Protein AF-A0A7X3ZJ27-F1 (afdb_monomer)

Structure (mmCIF, N/CA/C/O backbone):
data_AF-A0A7X3ZJ27-F1
#
_entry.id   AF-A0A7X3ZJ27-F1
#
loop_
_atom_site.group_PDB
_atom_site.id
_atom_site.type_symbol
_atom_site.label_atom_id
_atom_site.label_alt_id
_atom_site.label_comp_id
_atom_site.label_asym_id
_atom_site.label_entity_id
_atom_site.label_seq_id
_atom_site.pdbx_PDB_ins_code
_atom_site.Cartn_x
_atom_site.Cartn_y
_atom_site.Cartn_z
_atom_site.occupancy
_atom_site.B_iso_or_equiv
_atom_site.auth_seq_id
_atom_site.auth_comp_id
_atom_site.auth_asym_id
_atom_site.auth_atom_id
_atom_site.pdbx_PDB_model_num
ATOM 1 N N . MET A 1 1 ? -30.784 -12.842 63.976 1.00 39.66 1 MET A N 1
ATOM 2 C CA . MET A 1 1 ? -30.602 -14.140 63.296 1.00 39.66 1 MET A CA 1
ATOM 3 C C . MET A 1 1 ? -31.878 -14.453 62.525 1.00 39.66 1 MET A C 1
ATOM 5 O O . MET A 1 1 ? -32.914 -14.580 63.155 1.00 39.66 1 MET A O 1
ATOM 9 N N . ARG A 1 2 ? -31.765 -14.530 61.189 1.00 42.44 2 ARG A N 1
ATOM 10 C CA . ARG A 1 2 ? -32.707 -15.125 60.214 1.00 42.44 2 ARG A CA 1
ATOM 11 C C . ARG A 1 2 ? -34.099 -14.481 60.032 1.00 42.44 2 ARG A C 1
ATOM 13 O O . ARG A 1 2 ? -35.093 -14.985 60.534 1.00 42.44 2 ARG A O 1
ATOM 20 N N . LEU A 1 3 ? -34.156 -13.463 59.167 1.00 43.19 3 LEU A N 1
ATOM 21 C CA . LEU A 1 3 ? -35.280 -13.237 58.245 1.00 43.19 3 LEU A CA 1
ATOM 22 C C . LEU A 1 3 ? -34.748 -13.389 56.814 1.00 43.19 3 LEU A C 1
ATOM 24 O O . LEU A 1 3 ? -33.870 -12.625 56.437 1.00 43.19 3 LEU A O 1
ATOM 28 N N . LEU A 1 4 ? -35.270 -14.349 56.051 1.00 45.69 4 LEU A N 1
ATOM 29 C CA . LEU A 1 4 ? -35.207 -14.4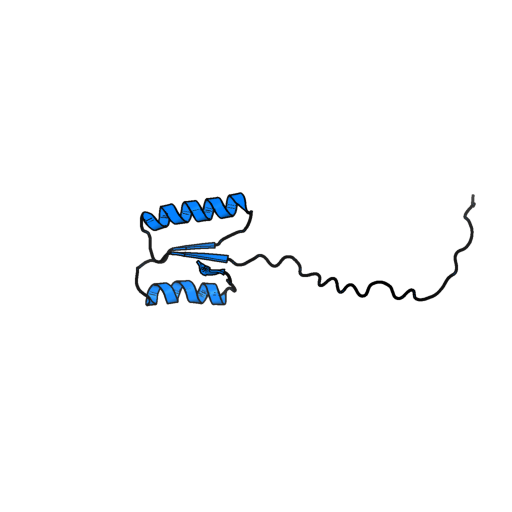56 54.581 1.00 45.69 4 LEU A CA 1
ATOM 30 C C . LEU A 1 4 ? -36.385 -15.386 54.207 1.00 45.69 4 LEU A C 1
ATOM 32 O O . LEU A 1 4 ? -36.333 -16.575 54.509 1.00 45.69 4 LEU A O 1
ATOM 36 N N . LEU A 1 5 ? -37.583 -14.850 53.929 1.00 43.66 5 LEU A N 1
ATOM 37 C CA . LEU A 1 5 ? -38.082 -14.477 52.586 1.00 43.66 5 LEU A CA 1
ATOM 38 C C . LEU A 1 5 ? -37.910 -15.646 51.600 1.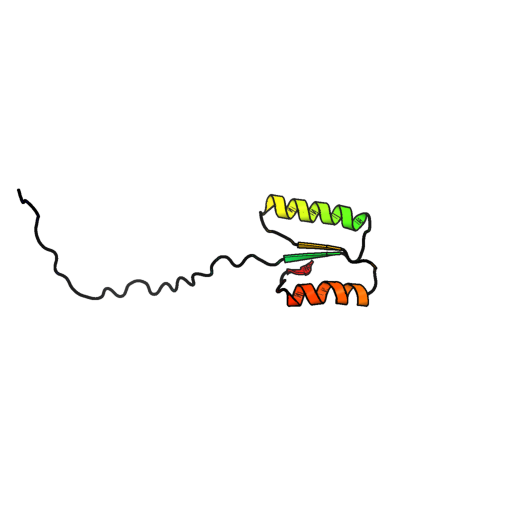00 43.66 5 LEU A C 1
ATOM 40 O O . LEU A 1 5 ? -36.809 -15.907 51.137 1.00 43.66 5 LEU A O 1
ATOM 44 N N . ILE A 1 6 ? -38.887 -16.555 51.525 1.00 48.31 6 ILE A N 1
ATOM 45 C CA . ILE A 1 6 ? -40.079 -16.531 50.646 1.00 48.31 6 ILE A CA 1
ATOM 46 C C . ILE A 1 6 ? -39.727 -16.680 49.150 1.00 48.31 6 ILE A C 1
ATOM 48 O O . ILE A 1 6 ? -39.290 -15.737 48.509 1.00 48.31 6 ILE A O 1
ATOM 52 N N . TRP A 1 7 ? -39.989 -17.899 48.656 1.00 41.94 7 TRP A N 1
ATOM 53 C CA . TRP A 1 7 ? -40.615 -18.290 47.380 1.00 41.94 7 TRP A CA 1
ATOM 54 C C . TRP A 1 7 ? -40.230 -17.602 46.058 1.00 41.94 7 TRP A C 1
ATOM 56 O O . TRP A 1 7 ? -40.612 -16.466 45.813 1.00 41.94 7 TRP A O 1
ATOM 66 N N . ALA A 1 8 ? -39.726 -18.406 45.112 1.00 45.47 8 ALA A N 1
ATOM 67 C CA . ALA A 1 8 ? -40.216 -18.417 43.728 1.00 45.47 8 ALA A CA 1
ATOM 68 C C . ALA A 1 8 ? -39.847 -19.746 43.041 1.00 45.47 8 ALA A C 1
ATOM 70 O O . ALA A 1 8 ? -38.697 -19.988 42.682 1.00 45.47 8 ALA A O 1
ATOM 71 N N . ALA A 1 9 ? -40.847 -20.610 42.876 1.00 48.56 9 ALA A N 1
ATOM 72 C CA . ALA A 1 9 ? -40.838 -21.721 41.937 1.00 48.56 9 ALA A CA 1
ATOM 73 C C . ALA A 1 9 ? -41.586 -21.284 40.667 1.00 48.56 9 ALA A C 1
ATOM 75 O O . ALA A 1 9 ? -42.707 -20.800 40.785 1.00 48.56 9 ALA A O 1
ATOM 76 N N . ALA A 1 10 ? -40.966 -21.455 39.496 1.00 47.00 10 ALA A N 1
ATOM 77 C CA . ALA A 1 10 ? -41.564 -21.582 38.153 1.00 47.00 10 ALA A CA 1
ATOM 78 C C . ALA A 1 10 ? -40.380 -21.620 37.165 1.00 47.00 10 ALA A C 1
ATOM 80 O O . ALA A 1 10 ? -39.679 -20.631 37.000 1.00 47.00 10 ALA A O 1
ATOM 81 N N . LEU A 1 11 ? -39.904 -22.774 36.699 1.00 45.06 11 LEU A N 1
ATOM 82 C CA . LEU A 1 11 ? -40.512 -23.667 35.711 1.00 45.06 11 LEU A CA 1
ATOM 83 C C . LEU A 1 11 ? -40.805 -22.978 34.356 1.00 45.06 11 LEU A C 1
ATOM 85 O O . LEU A 1 11 ? -41.815 -22.309 34.193 1.00 45.06 11 LEU A O 1
ATOM 89 N N . VAL A 1 12 ? -39.929 -23.297 33.394 1.00 45.81 12 VAL A N 1
ATOM 90 C CA . VAL A 1 12 ? -40.215 -23.612 31.981 1.00 45.81 12 VAL A CA 1
ATOM 91 C C . VAL A 1 12 ? -40.474 -22.469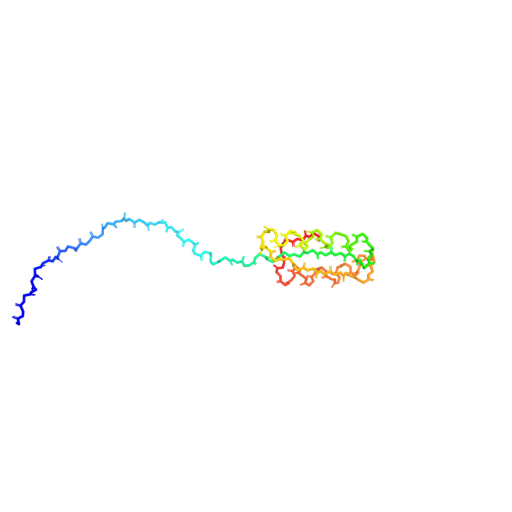 30.979 1.00 45.81 12 VAL A C 1
ATOM 93 O O . VAL A 1 12 ? -41.542 -21.881 30.895 1.00 45.81 12 VAL A O 1
ATOM 96 N N . ILE A 1 13 ? -39.447 -22.300 30.131 1.00 53.38 13 ILE A N 1
ATOM 97 C CA . ILE A 1 13 ? -39.478 -22.147 28.664 1.00 53.38 13 ILE A CA 1
ATOM 98 C C . ILE A 1 13 ? -40.389 -21.027 28.138 1.00 53.38 13 ILE A C 1
ATOM 100 O O . ILE A 1 13 ? -41.409 -21.264 27.497 1.00 53.38 13 ILE A O 1
ATOM 104 N N . ALA A 1 14 ? -39.930 -19.788 28.303 1.00 47.66 14 ALA A N 1
ATOM 105 C CA . ALA A 1 14 ? -40.211 -18.746 27.327 1.00 47.66 14 ALA A CA 1
ATOM 106 C C . ALA A 1 14 ? -39.169 -18.876 26.205 1.00 47.66 14 ALA A C 1
ATOM 108 O O . ALA A 1 14 ? -37.995 -18.557 26.396 1.00 47.66 14 ALA A O 1
ATOM 109 N N . GLY A 1 15 ? -39.593 -19.394 25.049 1.00 46.00 15 GLY A N 1
ATOM 110 C CA . GLY A 1 15 ? -38.854 -19.278 23.796 1.00 46.00 15 GLY A CA 1
ATOM 111 C C . GLY A 1 15 ? -38.740 -17.807 23.407 1.00 46.00 15 GLY A C 1
ATOM 112 O O . GLY A 1 15 ? -39.576 -17.287 22.677 1.00 46.00 15 GLY A O 1
ATOM 113 N N . CYS A 1 16 ? -37.710 -17.146 23.922 1.00 43.69 16 CYS A N 1
ATOM 114 C CA . CYS A 1 16 ? -37.283 -15.816 23.529 1.00 43.69 16 CYS A CA 1
ATOM 115 C C . CYS A 1 16 ? -35.849 -15.914 23.019 1.00 43.69 16 CYS A C 1
ATOM 117 O O . CYS A 1 16 ? -34.990 -16.488 23.682 1.00 43.69 16 CYS A O 1
ATOM 119 N N . GLY A 1 17 ? -35.589 -15.291 21.874 1.00 43.97 17 GLY A N 1
ATOM 120 C CA . GLY A 1 17 ? -34.239 -14.848 21.549 1.00 43.97 17 GLY A CA 1
ATOM 121 C C . GLY A 1 17 ? -33.354 -15.891 20.887 1.00 43.97 17 GLY A C 1
ATOM 122 O O . GLY A 1 17 ? -32.246 -16.141 21.336 1.00 43.97 17 GLY A O 1
ATOM 123 N N . GLY A 1 18 ? -33.791 -16.415 19.745 1.00 39.84 18 GLY A N 1
ATOM 124 C CA . GLY A 1 18 ? -32.858 -16.833 18.701 1.00 39.84 18 GLY A CA 1
ATOM 125 C C . GLY A 1 18 ? -32.374 -15.634 17.879 1.00 39.84 18 GLY A C 1
ATOM 126 O O . GLY A 1 18 ? -32.396 -15.702 16.655 1.00 39.84 18 GLY A O 1
ATOM 127 N N . SER A 1 19 ? -31.997 -14.520 18.521 1.00 44.56 19 SER A N 1
ATOM 128 C CA . SER A 1 19 ? -31.089 -13.572 17.878 1.00 44.56 19 SER A CA 1
ATOM 129 C C . SER A 1 19 ? -29.755 -14.292 17.841 1.00 44.56 19 SER A C 1
ATOM 131 O O . SER A 1 19 ? -29.075 -14.395 18.858 1.00 44.56 19 SER A O 1
ATOM 133 N N . GLY A 1 20 ? -29.442 -14.885 16.691 1.00 40.69 20 GLY A N 1
ATOM 134 C CA . GLY A 1 20 ? -28.093 -15.323 16.383 1.00 40.69 20 GLY A CA 1
ATOM 135 C C . GLY A 1 20 ? -27.206 -14.091 16.397 1.00 40.69 20 GLY A C 1
ATOM 136 O O . GLY A 1 20 ? -27.003 -13.453 15.371 1.00 40.69 20 GLY A O 1
ATOM 137 N N . GLU A 1 21 ? -26.735 -13.733 17.583 1.00 43.56 21 GLU A N 1
ATOM 138 C CA . GLU A 1 21 ? -25.599 -12.861 17.779 1.00 43.56 21 GLU A CA 1
ATOM 139 C C . GLU A 1 21 ? -24.407 -13.681 17.289 1.00 43.56 21 GLU A C 1
ATOM 141 O O . GLU A 1 21 ? -23.765 -14.427 18.027 1.00 43.56 21 GLU A O 1
ATOM 146 N N . SER A 1 22 ? -24.200 -13.653 15.971 1.00 46.47 22 SER A N 1
ATOM 147 C CA . SER A 1 22 ? -22.920 -13.982 15.373 1.00 46.47 22 SER A CA 1
ATOM 148 C C . SER A 1 22 ? -21.941 -12.976 15.958 1.00 46.47 22 SER A C 1
ATOM 150 O O . SER A 1 22 ? -21.815 -11.857 15.461 1.00 46.47 22 SER A O 1
ATOM 152 N N . GLY A 1 23 ? -21.338 -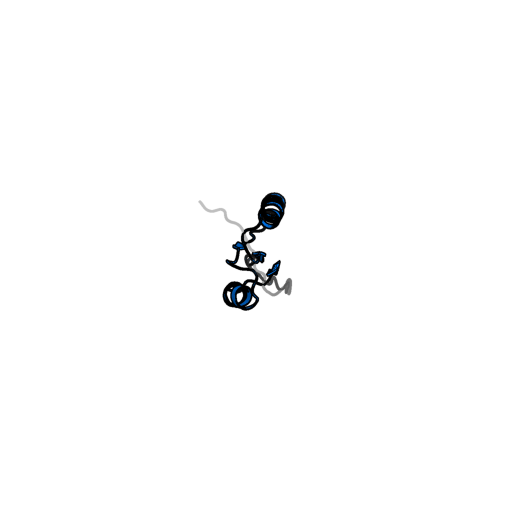13.357 17.083 1.00 46.06 23 GLY A N 1
ATOM 153 C CA . GLY A 1 23 ? -20.173 -12.713 17.657 1.00 46.06 23 GLY A CA 1
ATOM 154 C C . GLY A 1 23 ? -19.015 -12.865 16.685 1.00 46.06 23 GLY A C 1
ATOM 155 O O . GLY A 1 23 ? -18.120 -13.677 16.899 1.00 46.06 23 GLY A O 1
ATOM 156 N N . ASP A 1 24 ? -19.064 -12.109 15.592 1.00 54.53 24 ASP A N 1
ATOM 157 C CA . ASP A 1 24 ? -17.867 -11.743 14.867 1.00 54.53 24 ASP A CA 1
ATOM 158 C C . ASP A 1 24 ? -17.143 -10.744 15.767 1.00 54.53 24 ASP A C 1
ATOM 160 O O . ASP A 1 24 ? -17.455 -9.551 15.808 1.00 54.53 24 ASP A O 1
ATOM 164 N N . GLU A 1 25 ? -16.179 -11.259 16.530 1.00 59.50 25 GLU A N 1
ATOM 165 C CA . GLU A 1 25 ? -15.055 -10.454 16.998 1.00 59.50 25 GLU A CA 1
ATOM 166 C C . GLU A 1 25 ? -14.605 -9.567 15.826 1.00 59.50 25 GLU A C 1
ATOM 168 O O . GLU A 1 25 ? -14.457 -10.087 14.713 1.00 59.50 25 GLU A O 1
ATOM 173 N N . PRO A 1 26 ? -14.419 -8.248 16.011 1.00 60.41 26 PRO A N 1
ATOM 174 C CA . PRO A 1 26 ? -14.096 -7.355 14.910 1.00 60.41 26 PRO A CA 1
ATOM 175 C C . PRO A 1 26 ? -12.778 -7.796 14.272 1.00 60.41 26 PRO A C 1
ATOM 177 O O . PRO A 1 26 ? -11.693 -7.480 14.758 1.00 60.41 26 PRO A O 1
ATOM 180 N N . THR A 1 27 ? -12.863 -8.547 13.171 1.00 66.12 27 THR A N 1
ATOM 181 C CA . THR A 1 27 ? -11.686 -8.988 12.433 1.00 66.12 27 THR A CA 1
ATOM 182 C C . THR A 1 27 ? -10.996 -7.741 11.913 1.00 66.12 27 THR A C 1
ATOM 184 O O . THR A 1 27 ? -11.580 -6.992 11.121 1.00 66.12 27 THR A O 1
ATOM 187 N N . GLU A 1 28 ? -9.773 -7.498 12.378 1.00 77.12 28 GLU A N 1
ATOM 188 C CA . GLU A 1 28 ? -8.962 -6.376 11.925 1.00 77.12 28 GLU A CA 1
ATOM 189 C C . GLU A 1 28 ? -8.906 -6.387 10.391 1.00 77.12 28 GLU A C 1
ATOM 191 O O . GLU A 1 28 ? -8.464 -7.356 9.763 1.00 77.12 28 GLU A O 1
ATOM 196 N N . LYS A 1 29 ? -9.420 -5.322 9.768 1.00 85.25 29 LYS A N 1
ATOM 197 C CA . LYS A 1 29 ? -9.483 -5.220 8.309 1.00 85.25 29 LYS A CA 1
ATOM 198 C C . LYS A 1 29 ? -8.060 -5.111 7.764 1.00 85.25 29 LYS A C 1
ATOM 200 O O . LYS A 1 29 ? -7.442 -4.056 7.848 1.00 85.25 29 LYS A O 1
ATOM 205 N N . LYS A 1 30 ? -7.550 -6.190 7.166 1.00 94.44 30 LYS A N 1
ATOM 206 C CA . LYS A 1 30 ? -6.234 -6.203 6.512 1.00 94.44 30 LYS A CA 1
ATOM 207 C C . LYS A 1 30 ? -6.291 -5.474 5.167 1.00 94.44 30 LYS A C 1
ATOM 209 O O . LYS A 1 30 ? -6.579 -6.076 4.127 1.00 94.44 30 LYS A O 1
ATOM 214 N N . ILE A 1 31 ? -6.026 -4.171 5.208 1.00 97.00 31 ILE A N 1
ATOM 215 C CA . ILE A 1 31 ? -5.961 -3.277 4.045 1.00 97.00 31 ILE A CA 1
ATOM 216 C C . ILE A 1 31 ? -4.506 -2.873 3.810 1.00 97.00 31 ILE A C 1
ATOM 218 O O . ILE A 1 31 ? -3.759 -2.608 4.755 1.00 97.00 31 ILE A O 1
ATOM 222 N N . VAL A 1 32 ? -4.099 -2.845 2.545 1.00 98.12 32 VAL A N 1
ATOM 223 C CA . VAL A 1 32 ? -2.779 -2.401 2.109 1.00 98.12 32 VAL A CA 1
ATOM 224 C C . VAL A 1 32 ? -2.912 -1.376 0.991 1.00 98.12 32 VAL A C 1
ATOM 226 O O . VAL A 1 32 ? -3.748 -1.512 0.103 1.00 98.12 32 VAL A O 1
ATOM 229 N N . TRP A 1 33 ? -2.065 -0.359 1.056 1.00 98.38 33 TRP A N 1
ATOM 230 C CA . TRP A 1 33 ? -1.737 0.507 -0.062 1.00 98.38 33 TRP A CA 1
ATOM 231 C C . TRP A 1 33 ? -0.347 0.127 -0.575 1.00 98.38 33 TRP A C 1
ATOM 233 O O . TRP A 1 33 ? 0.626 0.135 0.194 1.00 98.38 33 TRP A O 1
ATOM 243 N N . TYR A 1 34 ? -0.267 -0.239 -1.849 1.00 98.19 34 TYR A N 1
ATOM 244 C CA . TYR A 1 34 ? 0.960 -0.6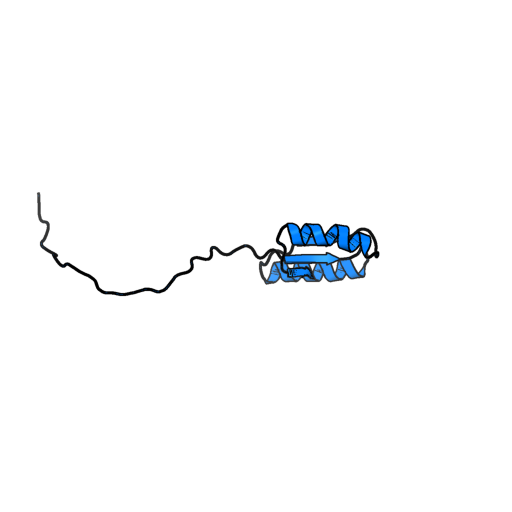04 -2.537 1.00 98.19 34 TYR A CA 1
ATOM 245 C C . TYR A 1 34 ? 1.287 0.424 -3.621 1.00 98.19 34 TYR A C 1
ATOM 247 O O . TYR A 1 34 ? 0.460 0.750 -4.464 1.00 98.19 34 TYR A O 1
ATOM 255 N N . ALA A 1 35 ? 2.527 0.906 -3.630 1.00 97.88 35 ALA A N 1
ATOM 256 C CA . ALA A 1 35 ? 3.046 1.745 -4.703 1.00 97.88 35 ALA A CA 1
ATOM 257 C C . ALA A 1 35 ? 4.203 1.047 -5.418 1.00 97.88 35 ALA A C 1
ATOM 259 O O . ALA A 1 35 ? 5.020 0.395 -4.778 1.00 97.88 35 ALA A O 1
ATOM 260 N N . LEU A 1 36 ? 4.312 1.229 -6.735 1.00 95.69 36 LEU A N 1
ATOM 261 C CA . LEU A 1 36 ? 5.294 0.528 -7.573 1.00 95.69 36 LEU A CA 1
ATOM 262 C C . LEU A 1 36 ? 6.751 0.821 -7.181 1.00 95.69 36 LEU A C 1
ATOM 264 O O . LEU A 1 36 ? 7.571 -0.086 -7.107 1.00 95.69 36 LEU A O 1
ATOM 268 N N . MET A 1 37 ? 7.088 2.088 -6.930 1.00 96.56 37 MET A N 1
ATOM 269 C CA . MET A 1 37 ? 8.440 2.506 -6.554 1.00 96.56 37 MET A CA 1
ATOM 270 C C . MET A 1 37 ? 8.448 3.866 -5.856 1.00 96.56 37 MET A C 1
ATOM 272 O O . MET A 1 37 ? 7.455 4.594 -5.876 1.00 96.56 37 MET A O 1
ATOM 276 N N . VAL A 1 38 ? 9.589 4.233 -5.271 1.00 96.19 38 VAL A N 1
ATOM 277 C CA . VAL A 1 38 ? 9.793 5.568 -4.695 1.00 96.19 38 VAL A CA 1
ATOM 278 C C . VAL A 1 38 ? 9.723 6.625 -5.799 1.00 96.19 38 VAL A C 1
ATOM 280 O O . VAL A 1 38 ? 10.473 6.574 -6.772 1.00 96.19 38 VAL A O 1
ATOM 283 N N . HIS A 1 39 ? 8.814 7.586 -5.641 1.00 96.56 39 HIS A N 1
ATOM 284 C CA . HIS A 1 39 ? 8.605 8.695 -6.570 1.00 96.56 39 HIS A CA 1
ATOM 285 C C . HIS A 1 39 ? 7.922 9.869 -5.836 1.00 96.56 39 HIS A C 1
ATOM 287 O O . HIS A 1 39 ? 7.079 9.608 -4.978 1.00 96.56 39 HIS A O 1
ATOM 293 N N . PRO A 1 40 ? 8.178 11.149 -6.181 1.00 97.69 40 PRO A N 1
ATOM 294 C CA . PRO A 1 40 ? 7.570 12.290 -5.480 1.00 97.69 40 PRO A CA 1
ATOM 295 C C . PRO A 1 40 ? 6.034 12.254 -5.413 1.00 97.69 40 PRO A C 1
ATOM 297 O O . PRO A 1 40 ? 5.440 12.552 -4.385 1.00 97.69 40 PRO A O 1
ATOM 300 N N . TYR A 1 41 ? 5.370 11.810 -6.485 1.00 96.00 41 TYR A N 1
ATOM 301 C CA . TYR A 1 41 ? 3.913 11.599 -6.471 1.00 96.00 41 TYR A CA 1
ATOM 302 C C . TYR A 1 41 ? 3.472 10.568 -5.418 1.00 96.00 41 TYR A C 1
ATOM 304 O O . TYR A 1 41 ? 2.468 10.768 -4.740 1.00 96.00 41 TYR A O 1
ATOM 312 N N . VAL A 1 42 ? 4.233 9.482 -5.258 1.00 97.12 42 VAL A N 1
ATOM 313 C CA . VAL A 1 42 ? 3.941 8.419 -4.285 1.00 97.12 42 VAL A CA 1
ATOM 314 C C . VAL A 1 42 ? 4.048 8.957 -2.859 1.00 97.12 42 VAL A C 1
ATOM 316 O O . VAL A 1 42 ? 3.214 8.613 -2.026 1.00 97.12 42 VAL A O 1
ATOM 319 N N . GLU A 1 43 ? 4.997 9.855 -2.586 1.00 97.19 43 GLU A N 1
ATOM 320 C CA . GLU A 1 43 ? 5.107 10.522 -1.282 1.00 97.19 43 GLU A CA 1
ATOM 321 C C . GLU A 1 43 ? 3.867 11.368 -0.962 1.00 97.19 43 GLU A C 1
ATOM 323 O O . GLU A 1 43 ? 3.351 11.309 0.156 1.00 97.19 43 GLU A O 1
ATOM 328 N N . GLU A 1 44 ? 3.344 12.119 -1.935 1.00 98.19 44 GLU A N 1
ATOM 329 C CA . GLU A 1 44 ? 2.120 12.908 -1.742 1.00 98.19 44 GLU A CA 1
ATOM 330 C C . GLU A 1 44 ? 0.888 12.020 -1.522 1.00 98.19 44 GLU A C 1
ATOM 332 O O . GLU A 1 44 ? 0.104 12.264 -0.602 1.00 98.19 44 GLU A O 1
ATOM 337 N N . VAL A 1 45 ? 0.739 10.938 -2.294 1.00 98.00 45 VAL A N 1
ATOM 338 C CA . VAL A 1 45 ? -0.349 9.966 -2.083 1.00 98.00 45 VAL A CA 1
ATOM 339 C C . VAL A 1 45 ? -0.231 9.312 -0.704 1.00 98.00 45 VAL A C 1
ATOM 341 O O . VAL A 1 45 ? -1.229 9.193 0.011 1.00 98.00 45 VAL A O 1
ATOM 344 N N . GLN A 1 46 ? 0.985 8.966 -0.270 1.00 97.88 46 GLN A N 1
ATOM 345 C CA . GLN A 1 46 ? 1.225 8.379 1.046 1.00 97.88 46 GLN A CA 1
ATOM 346 C C . GLN A 1 46 ? 0.778 9.303 2.186 1.00 97.88 46 GLN A C 1
ATOM 348 O O . GLN A 1 46 ? 0.221 8.819 3.175 1.00 97.88 46 GLN A O 1
ATOM 353 N N . LYS A 1 47 ? 0.966 10.625 2.061 1.00 98.12 47 LYS A N 1
ATOM 354 C CA . LYS A 1 47 ? 0.439 11.598 3.038 1.00 98.12 47 LYS A CA 1
ATOM 355 C C . LYS A 1 47 ? -1.086 11.534 3.124 1.00 98.12 47 LYS A C 1
ATOM 357 O O . LYS A 1 47 ? -1.628 11.577 4.226 1.00 98.12 47 LYS A O 1
ATOM 362 N N . GLY A 1 48 ? -1.770 11.371 1.990 1.00 98.19 48 GLY A N 1
ATOM 363 C CA . GLY A 1 48 ? -3.218 11.155 1.940 1.00 98.19 48 GLY A CA 1
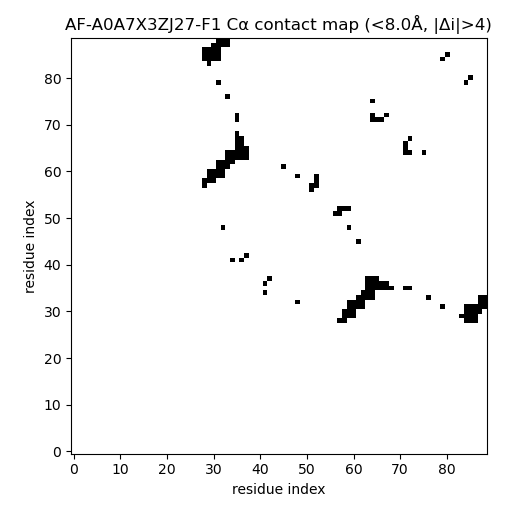ATOM 364 C C . GLY A 1 48 ? -3.650 9.879 2.668 1.00 98.19 48 GLY A C 1
ATOM 365 O O . GLY A 1 48 ? -4.565 9.924 3.487 1.00 98.19 48 GLY A O 1
ATOM 366 N N . VAL A 1 49 ? -2.939 8.766 2.453 1.00 98.12 49 VAL A N 1
ATOM 367 C CA . VAL A 1 49 ? -3.186 7.497 3.167 1.00 98.12 49 VAL A CA 1
ATOM 368 C C . VAL A 1 49 ? -3.013 7.671 4.679 1.00 98.12 49 VAL A C 1
ATOM 370 O O . VAL A 1 49 ? -3.847 7.209 5.451 1.00 98.12 49 VAL A O 1
ATOM 373 N N . ILE A 1 50 ? -1.964 8.375 5.117 1.00 98.06 50 ILE A N 1
ATOM 374 C CA . ILE A 1 50 ? -1.736 8.691 6.539 1.00 98.06 50 ILE A CA 1
ATOM 375 C C . ILE A 1 50 ? -2.876 9.554 7.101 1.00 98.06 50 ILE A C 1
ATOM 377 O O . ILE A 1 50 ? -3.347 9.303 8.210 1.00 98.06 50 ILE A O 1
ATOM 381 N N . GLY A 1 51 ? -3.338 10.551 6.342 1.00 98.38 51 GLY A N 1
ATOM 382 C CA . GLY A 1 51 ? -4.495 11.367 6.710 1.00 98.38 51 GLY A CA 1
ATOM 383 C C . GLY A 1 51 ? -5.757 10.524 6.892 1.00 98.38 51 GLY A C 1
ATOM 384 O O . GLY A 1 51 ? -6.426 10.639 7.914 1.00 98.38 51 GLY A O 1
ATOM 385 N N . TYR A 1 52 ? -6.030 9.608 5.962 1.00 97.31 52 TYR A N 1
ATOM 386 C CA . TYR A 1 52 ? -7.171 8.698 6.052 1.00 97.31 52 TYR A CA 1
ATOM 387 C C . TYR A 1 52 ? -7.098 7.782 7.281 1.00 97.31 52 TYR A C 1
ATOM 389 O O . TYR A 1 52 ? -8.093 7.634 7.993 1.00 97.31 52 TYR A O 1
ATOM 397 N N . GLU A 1 53 ? -5.931 7.191 7.573 1.00 96.94 53 GLU A N 1
ATOM 398 C CA . GLU A 1 53 ? -5.754 6.388 8.791 1.00 96.94 53 GLU A CA 1
ATOM 399 C C . GLU A 1 53 ? -6.039 7.207 10.056 1.00 96.94 53 GLU A C 1
ATOM 401 O O . GLU A 1 53 ? -6.687 6.716 10.981 1.00 96.94 53 GLU A O 1
ATOM 406 N N . ARG A 1 54 ? -5.560 8.457 10.109 1.00 97.88 54 ARG A N 1
ATOM 407 C CA . ARG A 1 54 ? -5.788 9.367 11.240 1.00 97.88 54 ARG A CA 1
ATOM 408 C C . ARG A 1 54 ? -7.273 9.677 11.415 1.00 97.88 54 ARG A C 1
ATOM 410 O O . ARG A 1 54 ? -7.760 9.648 12.540 1.00 97.88 54 ARG A O 1
ATOM 417 N N . ASP A 1 55 ? -7.970 9.974 10.324 1.00 98.25 55 ASP A N 1
ATOM 418 C CA . ASP A 1 55 ? -9.349 10.466 10.365 1.00 98.25 55 ASP A CA 1
ATOM 419 C C . ASP A 1 55 ? -10.366 9.337 10.614 1.00 98.25 55 ASP A C 1
ATOM 421 O O . ASP A 1 55 ? -11.440 9.577 11.161 1.00 98.25 55 ASP A O 1
ATOM 425 N N . THR A 1 56 ? -10.029 8.096 10.244 1.00 95.69 56 THR A N 1
ATOM 426 C CA . THR A 1 56 ? -10.937 6.937 10.350 1.00 95.69 56 THR A CA 1
ATOM 427 C C . THR A 1 56 ? -10.558 5.936 11.437 1.00 95.69 56 THR A C 1
ATOM 429 O O . THR A 1 56 ? -11.376 5.097 11.812 1.00 95.69 56 THR A O 1
ATOM 432 N N . GLY A 1 57 ? -9.313 5.966 11.915 1.00 94.75 57 GLY A N 1
ATOM 433 C CA . GLY A 1 57 ? -8.759 4.952 12.813 1.00 94.75 57 GLY A CA 1
ATOM 434 C C . GLY A 1 57 ? -8.463 3.603 12.143 1.00 94.75 57 GLY A C 1
ATOM 435 O O . GLY A 1 57 ? -7.918 2.713 12.799 1.00 94.75 57 GLY A O 1
ATOM 436 N N . ILE A 1 58 ? -8.777 3.434 10.854 1.00 93.19 58 ILE A N 1
ATOM 437 C CA . ILE A 1 58 ? -8.494 2.210 10.099 1.00 93.19 58 ILE A CA 1
ATOM 438 C C . ILE A 1 58 ? -6.993 2.129 9.830 1.00 93.19 58 ILE A C 1
ATOM 440 O O . ILE A 1 58 ? -6.398 3.078 9.327 1.00 93.19 58 ILE A O 1
ATOM 444 N N . LYS A 1 59 ? -6.380 0.984 10.143 1.00 95.12 59 LYS A N 1
ATOM 445 C CA . LYS A 1 59 ? -4.974 0.718 9.827 1.00 95.12 59 LYS A CA 1
ATOM 446 C C . LYS A 1 59 ? -4.825 0.231 8.388 1.00 95.12 59 LYS A C 1
ATOM 448 O O . LYS A 1 59 ? -5.544 -0.657 7.939 1.00 95.12 59 LYS A O 1
ATOM 453 N N . ILE A 1 60 ? -3.869 0.814 7.680 1.00 96.88 60 ILE A N 1
ATOM 454 C CA . ILE A 1 60 ? -3.507 0.537 6.298 1.00 96.88 60 ILE A CA 1
ATOM 455 C C . ILE A 1 60 ? -2.007 0.261 6.270 1.00 96.88 60 ILE A C 1
ATOM 457 O O . ILE A 1 60 ? -1.173 1.143 6.502 1.00 96.88 60 ILE A O 1
ATOM 461 N N . LYS A 1 61 ? -1.634 -0.977 5.936 1.00 97.44 61 LYS A N 1
ATOM 462 C CA . LYS A 1 61 ? -0.234 -1.281 5.633 1.00 97.44 61 LYS A CA 1
ATOM 463 C C . LYS A 1 61 ? 0.179 -0.462 4.415 1.00 97.44 61 LYS A C 1
ATOM 465 O O . LYS A 1 61 ? -0.533 -0.420 3.422 1.00 97.44 61 LYS A O 1
ATOM 470 N N . ARG A 1 62 ? 1.352 0.155 4.470 1.00 97.75 62 ARG A N 1
ATOM 471 C CA . ARG A 1 62 ? 1.972 0.810 3.315 1.00 97.75 62 ARG A CA 1
ATOM 472 C C . ARG A 1 62 ? 3.164 -0.022 2.866 1.00 97.75 62 ARG A C 1
ATOM 474 O O . ARG A 1 62 ? 3.962 -0.432 3.712 1.00 97.75 62 ARG A O 1
ATOM 481 N N . GLN A 1 63 ? 3.286 -0.274 1.568 1.00 98.06 63 GLN A N 1
ATOM 482 C CA . GLN A 1 63 ? 4.446 -0.937 0.975 1.00 98.06 63 GLN A CA 1
ATOM 483 C C . GLN A 1 63 ? 4.796 -0.269 -0.351 1.00 98.06 63 GLN A C 1
ATOM 485 O O . GLN A 1 63 ? 3.916 0.028 -1.149 1.00 98.06 63 GLN A O 1
ATOM 490 N N . ILE A 1 64 ? 6.085 -0.030 -0.572 1.00 97.81 64 ILE A N 1
ATOM 491 C CA . ILE A 1 64 ? 6.591 0.567 -1.806 1.00 97.81 64 ILE A CA 1
ATOM 492 C C . ILE A 1 64 ? 7.544 -0.444 -2.439 1.00 97.81 64 ILE A C 1
ATOM 494 O O . ILE A 1 64 ? 8.461 -0.931 -1.772 1.00 97.81 64 ILE A O 1
ATOM 498 N N . GLY A 1 65 ? 7.292 -0.782 -3.699 1.00 97.44 65 GLY A N 1
ATOM 499 C CA . GLY A 1 65 ? 8.155 -1.624 -4.512 1.00 97.44 65 GLY A CA 1
ATOM 500 C C . GLY A 1 65 ? 9.475 -0.937 -4.852 1.00 97.44 65 GLY A C 1
ATOM 501 O O . GLY A 1 65 ? 9.783 0.174 -4.411 1.00 97.44 65 GLY A O 1
ATOM 502 N N . GLN A 1 66 ? 10.311 -1.638 -5.606 1.00 97.44 66 GLN A N 1
ATOM 503 C CA . GLN A 1 66 ? 11.674 -1.195 -5.899 1.00 97.44 66 GLN A CA 1
ATOM 504 C C . GLN A 1 66 ? 11.825 -0.729 -7.346 1.00 97.44 66 GLN A C 1
ATOM 506 O O . GLN A 1 66 ? 12.766 0.005 -7.647 1.00 97.44 66 GLN A O 1
ATOM 511 N N . ASN A 1 67 ? 10.924 -1.136 -8.244 1.00 95.81 67 ASN A N 1
ATOM 512 C CA . ASN A 1 67 ? 10.942 -0.733 -9.643 1.00 95.81 67 ASN A CA 1
ATOM 513 C C . ASN A 1 67 ? 9.531 -0.785 -10.267 1.00 95.81 67 ASN A C 1
ATOM 515 O O . ASN A 1 67 ? 8.590 -1.322 -9.696 1.00 95.81 67 ASN A O 1
ATOM 519 N N . TRP A 1 68 ? 9.398 -0.232 -11.469 1.00 94.88 68 TRP A N 1
ATOM 520 C CA . TRP A 1 68 ? 8.141 -0.132 -12.221 1.00 94.88 68 TRP A CA 1
ATOM 521 C C . TRP A 1 68 ? 7.763 -1.371 -13.057 1.00 94.88 68 TRP A C 1
ATOM 523 O O . TRP A 1 68 ? 6.962 -1.253 -13.983 1.00 94.88 68 TRP A O 1
ATOM 533 N N . THR A 1 69 ? 8.368 -2.541 -12.821 1.00 97.31 69 THR A N 1
ATOM 534 C CA . THR A 1 69 ? 8.077 -3.742 -13.621 1.00 97.31 69 THR A CA 1
ATOM 535 C C . THR A 1 69 ? 6.983 -4.600 -12.990 1.00 97.31 69 THR A C 1
ATOM 537 O O . THR A 1 69 ? 6.863 -4.681 -11.767 1.00 97.31 69 THR A O 1
ATOM 540 N N . GLN A 1 70 ? 6.223 -5.306 -13.835 1.00 97.44 70 GLN A N 1
ATOM 541 C CA . GLN A 1 70 ? 5.182 -6.231 -13.377 1.00 97.44 70 GLN A CA 1
ATOM 542 C C . GLN A 1 70 ? 5.749 -7.343 -12.485 1.00 97.44 70 GLN A C 1
ATOM 544 O O . GLN A 1 70 ? 5.130 -7.705 -11.491 1.00 97.44 70 GLN A O 1
ATOM 549 N N . ASP A 1 71 ? 6.941 -7.858 -12.797 1.00 98.25 71 ASP A N 1
ATOM 550 C CA . ASP A 1 71 ? 7.581 -8.903 -11.990 1.00 98.25 71 ASP A CA 1
ATOM 551 C C . ASP A 1 71 ? 7.860 -8.427 -10.558 1.00 98.25 71 ASP A C 1
ATOM 553 O O . ASP A 1 71 ? 7.681 -9.183 -9.603 1.00 98.25 71 ASP A O 1
ATOM 557 N N . ASN A 1 72 ? 8.274 -7.166 -10.386 1.00 97.81 72 ASN A N 1
ATOM 558 C CA . ASN A 1 72 ? 8.488 -6.604 -9.056 1.00 97.81 72 ASN A CA 1
ATOM 559 C C . ASN A 1 72 ? 7.173 -6.386 -8.316 1.00 97.81 72 ASN A C 1
ATOM 561 O O . ASN A 1 72 ? 7.108 -6.670 -7.121 1.00 97.81 72 ASN A O 1
ATOM 565 N N . GLU A 1 73 ? 6.133 -5.928 -9.011 1.00 97.88 73 GLU A N 1
ATOM 566 C CA . GLU A 1 73 ? 4.797 -5.823 -8.434 1.00 97.88 73 GLU A CA 1
ATOM 567 C C . GLU A 1 73 ? 4.276 -7.187 -7.975 1.00 97.88 73 GLU A C 1
ATOM 569 O O . GLU A 1 73 ? 3.904 -7.320 -6.811 1.00 97.88 73 GLU A O 1
ATOM 574 N N . ASN A 1 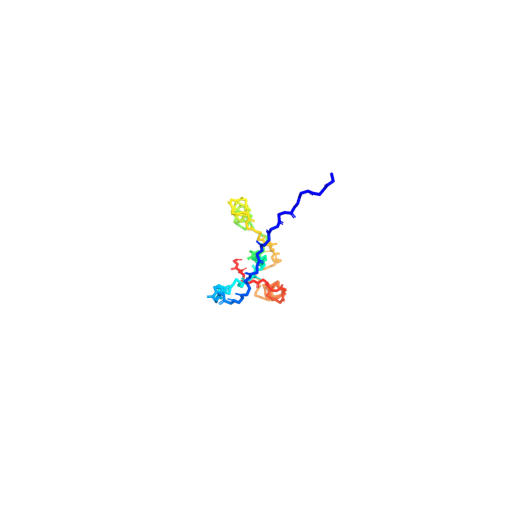74 ? 4.345 -8.223 -8.814 1.00 98.00 74 ASN A N 1
ATOM 575 C CA . ASN A 1 74 ? 3.904 -9.575 -8.461 1.00 98.00 74 ASN A CA 1
ATOM 576 C C . ASN A 1 74 ? 4.658 -10.097 -7.231 1.00 98.00 74 ASN A C 1
ATOM 578 O O . ASN A 1 74 ? 4.042 -10.522 -6.252 1.00 98.00 74 ASN A O 1
ATOM 582 N N . ALA A 1 75 ? 5.989 -9.962 -7.229 1.00 98.12 75 ALA A N 1
ATOM 583 C CA . ALA A 1 75 ? 6.835 -10.380 -6.113 1.00 98.12 75 ALA A CA 1
AT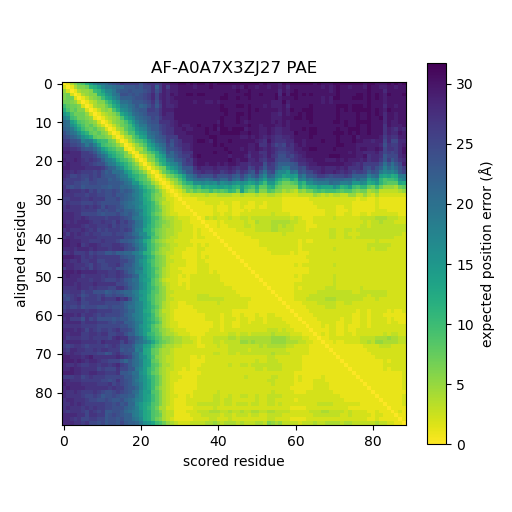OM 584 C C . ALA A 1 75 ? 6.514 -9.653 -4.791 1.00 98.12 75 ALA A C 1
ATOM 586 O O . ALA A 1 75 ? 6.792 -10.184 -3.715 1.00 98.12 75 ALA A O 1
ATOM 587 N N . ASN A 1 76 ? 5.933 -8.451 -4.851 1.00 98.19 76 ASN A N 1
ATOM 588 C CA . ASN A 1 76 ? 5.551 -7.667 -3.679 1.00 98.19 76 ASN A CA 1
ATOM 589 C C . ASN A 1 76 ? 4.085 -7.879 -3.256 1.00 98.19 76 ASN A C 1
ATOM 591 O O . ASN A 1 76 ? 3.811 -7.929 -2.054 1.00 98.19 76 ASN A O 1
ATOM 595 N N . VAL A 1 77 ? 3.153 -7.996 -4.207 1.00 97.88 77 VAL A N 1
ATOM 596 C CA . VAL A 1 77 ? 1.698 -8.041 -3.976 1.00 97.88 77 VAL A CA 1
ATOM 597 C C . VAL A 1 77 ? 1.200 -9.451 -3.663 1.00 97.88 77 VAL A C 1
ATOM 599 O O . VAL A 1 77 ? 0.380 -9.617 -2.757 1.00 97.88 77 VAL A O 1
ATOM 602 N N . GLU A 1 78 ? 1.711 -10.488 -4.329 1.00 98.25 78 GLU A N 1
ATOM 603 C CA . GLU A 1 78 ? 1.277 -11.870 -4.077 1.00 98.25 78 GLU A CA 1
ATOM 604 C C . GLU A 1 78 ? 1.484 -12.304 -2.613 1.00 98.25 78 GLU A C 1
ATOM 606 O O . GLU A 1 78 ? 0.545 -12.845 -2.011 1.00 98.25 78 GLU A O 1
ATOM 611 N N . PRO A 1 79 ? 2.629 -12.006 -1.958 1.00 98.19 79 PRO A N 1
ATOM 612 C CA . PRO A 1 79 ? 2.800 -12.316 -0.542 1.00 98.19 79 PRO A CA 1
ATOM 613 C C . PRO A 1 79 ? 1.807 -11.579 0.362 1.00 98.19 79 PRO A C 1
ATOM 615 O O . PRO A 1 79 ? 1.438 -12.107 1.411 1.00 98.19 79 PRO A O 1
ATOM 618 N N . LEU A 1 80 ? 1.366 -10.372 -0.011 1.00 97.81 80 LEU A N 1
ATOM 619 C CA . LEU A 1 80 ? 0.362 -9.617 0.746 1.00 97.81 80 LEU A CA 1
ATOM 620 C C . LEU A 1 80 ? -1.004 -10.303 0.657 1.00 97.81 80 LEU A C 1
ATOM 622 O O . LEU A 1 80 ? -1.672 -10.493 1.676 1.00 97.81 80 LEU A O 1
ATOM 626 N N . ALA A 1 81 ? -1.393 -10.756 -0.534 1.00 97.19 81 ALA A N 1
ATOM 627 C CA . ALA A 1 81 ? -2.616 -11.535 -0.708 1.00 97.19 81 ALA A CA 1
ATOM 628 C C . ALA A 1 81 ? -2.576 -12.838 0.112 1.00 97.19 81 ALA A C 1
ATOM 630 O O . ALA A 1 81 ? -3.539 -13.150 0.822 1.00 97.19 81 ALA A O 1
ATOM 631 N N . ALA A 1 82 ? -1.441 -13.548 0.100 1.00 97.50 82 ALA A N 1
ATOM 632 C CA . ALA A 1 82 ? -1.229 -14.761 0.893 1.00 97.50 82 ALA A CA 1
ATOM 633 C C . ALA A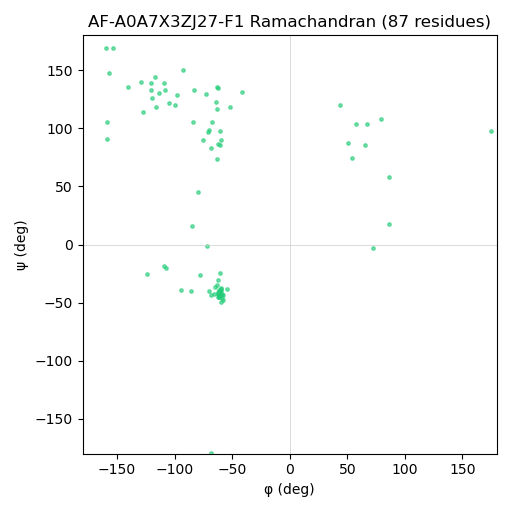 1 82 ? -1.284 -14.507 2.414 1.00 97.50 82 ALA A C 1
ATOM 635 O O . ALA A 1 82 ? -1.819 -15.323 3.161 1.00 97.50 82 ALA A O 1
ATOM 636 N N . GLN A 1 83 ? -0.815 -13.344 2.882 1.00 96.19 83 GLN A N 1
ATOM 637 C CA . GLN A 1 83 ? -0.922 -12.903 4.285 1.00 96.19 83 GLN A CA 1
ATOM 638 C C . GLN A 1 83 ? -2.352 -12.513 4.708 1.00 96.19 83 GLN A C 1
ATOM 640 O O . GLN A 1 83 ? -2.599 -12.155 5.870 1.00 96.19 83 GLN A O 1
ATOM 645 N N . GLY A 1 84 ? -3.306 -12.586 3.779 1.00 95.81 84 GLY A N 1
ATOM 646 C CA . GLY A 1 84 ? -4.714 -12.330 4.027 1.00 95.81 84 GLY A CA 1
ATOM 647 C C . GLY A 1 84 ? -5.108 -10.862 3.920 1.00 95.81 84 GLY A C 1
ATOM 648 O O . GLY A 1 84 ? -6.180 -10.520 4.409 1.00 95.81 84 GLY A O 1
ATOM 649 N N . TYR A 1 85 ? -4.294 -10.004 3.293 1.00 96.94 85 TYR A N 1
ATOM 650 C CA . TYR A 1 85 ? -4.768 -8.681 2.881 1.00 96.94 85 TYR A CA 1
ATOM 651 C C . TYR A 1 85 ? -5.879 -8.840 1.844 1.00 96.94 85 TYR A C 1
ATOM 653 O O . TYR A 1 85 ? -5.797 -9.699 0.964 1.00 96.94 85 TYR A O 1
ATOM 661 N N . LYS A 1 86 ? -6.956 -8.063 2.000 1.00 94.50 86 LYS A N 1
ATOM 662 C CA . LYS A 1 86 ? -8.163 -8.147 1.156 1.00 94.50 86 LYS A CA 1
ATOM 663 C C . LYS A 1 86 ? -8.533 -6.822 0.500 1.00 94.50 86 LYS A C 1
ATOM 665 O O . LYS A 1 86 ? -9.162 -6.840 -0.550 1.00 94.50 86 LYS A O 1
ATOM 670 N N . GLY A 1 87 ? -8.144 -5.695 1.094 1.00 94.81 87 GLY A N 1
ATOM 671 C CA . GLY A 1 87 ? -8.254 -4.381 0.464 1.00 94.81 87 GLY A CA 1
ATOM 672 C C . GLY A 1 87 ? -6.906 -3.974 -0.113 1.00 94.81 87 GLY A C 1
ATOM 673 O O . GLY A 1 87 ? -5.948 -3.882 0.651 1.00 94.81 87 GLY A O 1
ATOM 674 N N . PHE A 1 88 ? -6.851 -3.745 -1.422 1.00 96.44 88 PHE A N 1
ATOM 675 C CA . PHE A 1 88 ? -5.663 -3.283 -2.138 1.00 96.44 88 PHE A CA 1
ATOM 676 C C . PHE A 1 88 ? -5.973 -1.954 -2.817 1.00 96.44 88 PHE A C 1
ATOM 678 O O . PHE A 1 88 ? -7.061 -1.781 -3.371 1.00 96.44 88 PHE A O 1
ATOM 685 N N . SER A 1 89 ? -5.014 -1.040 -2.758 1.00 92.12 89 SER A N 1
ATOM 686 C CA . SER A 1 89 ? -5.006 0.240 -3.462 1.00 92.12 89 SER A CA 1
ATOM 687 C C . SER A 1 89 ? -3.588 0.600 -3.858 1.00 92.12 89 SER A C 1
ATOM 689 O O . SER A 1 89 ? -2.659 0.072 -3.209 1.00 92.12 89 SER A O 1
#

Solvent-accessible surface area (backbone atoms only — not comparable to full-atom values): 5799 Å² total; per-residue (Å²): 136,89,88,78,85,82,88,86,89,81,84,83,84,80,94,70,77,88,70,80,75,76,78,70,70,84,72,80,68,43,29,35,40,62,43,51,37,90,46,75,70,50,56,56,52,48,52,51,54,53,49,50,29,68,77,67,70,52,66,62,49,77,48,67,39,88,42,91,46,69,69,51,46,50,71,57,48,53,60,41,48,73,73,57,40,76,45,80,80

Nearest PDB structures (foldseek):
  5er3-assembly1_A  TM=7.364E-01  e=7.190E-01  Rhodopirellula baltica SH 1
  2pe5-assembly2_C-2  TM=7.960E-01  e=8.813E-01  Escherichia coli
  5l9p-assembly2_B  TM=4.898E-01  e=5.480E-01  Agrobacterium tumefaciens str. B6
  2el9-assembly2_D  TM=4.403E-01  e=6.309E+00  Escherichia coli

Radius of gyration: 26.48 Å; Cα contacts (8 Å, |Δi|>4): 80; chains: 1; bounding box: 53×37×77 Å

pLDDT: mean 81.54, std 23.11, range [39.66, 98.38]

Sequence (89 aa):
MRLLLIWAAALVIAGCGGSGESGDEPTEKKIVWYALMVHPYVEEVQKGVIGYERDTGIKIKRQIGQNWTQDNENANVEPLAAQGYKGFS

Secondary structure (DSSP, 8-state):
------------------------------EEEEESS--HHHHHHHHHHHHHHHHH---EEEEE-SSSSHHHHHHHHHHHHHTT--EE-

Foldseek 3Di:
DDDDDDDDDDDDDDPDDPPPPPPPPPDQQQAEEEAAADDPVVVVVVVVVVVVCVVPVRDYHYYYFHHNDPVRVCVVVVVSVVVVHDHYD

Mean predicted aligned error: 12.74 Å